Protein AF-A0A2G0ECA2-F1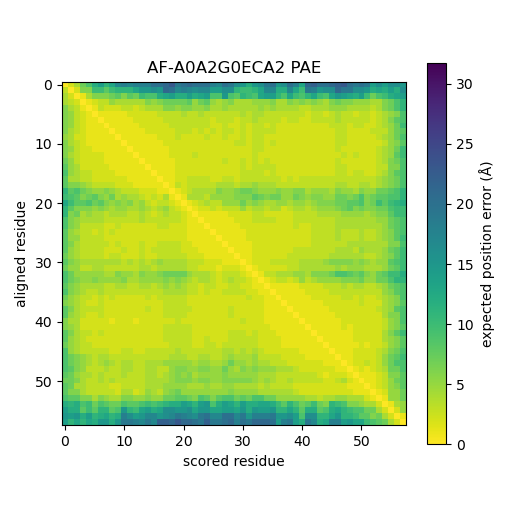 (afdb_monomer)

pLDDT: mean 86.29, std 10.85, range [45.16, 93.44]

Nearest PDB structures (foldseek):
  7svw-assembly1_B  TM=7.098E-01  e=1.085E+00  [Scytonema hofmanni] UTEX 2349
  2jn6-assembly1_A  TM=7.826E-01  e=2.144E+00  Corynebacterium glutamicum

Radius of gyration: 10.63 Å; Cα contacts (8 Å, |Δi|>4): 51; chains: 1; bounding box: 23×17×33 Å

Sequence (58 aa):
MAKYTFELKLKIVHDYLDGKGGSDYLAKKYSIKAPSQVKRWINAYQEFGEEGLVRKRQ

Solvent-accessible surface area (backbone atoms only — not comparable to full-atom values): 3445 Å² total; per-residue (Å²): 129,76,95,65,53,58,68,60,54,50,52,54,39,50,42,42,74,72,63,76,44,56,45,59,54,50,14,62,76,68,69,43,93,45,35,69,56,44,46,50,44,42,51,28,32,75,76,51,38,74,63,44,56,51,80,83,81,129

Secondary structure (DSSP, 8-state):
--SS-HHHHHHHHHHHHTTS--HHHHHHHTT-S-HHHHHHHHHHHHHHGGGGGS----

Organism: Enterococcus faecium (NCBI:txid1352)

Foldseek 3Di:
DPPADLVRLVVLLVCVVVVVDALVVSCVVSVPPDSVVNVQSNVLCVVPNSVSSDDDDD

Structure (mmCIF, N/CA/C/O backbone):
data_AF-A0A2G0ECA2-F1
#
_entry.id   AF-A0A2G0ECA2-F1
#
loop_
_atom_site.group_PDB
_atom_site.id
_atom_site.type_symbol
_atom_site.label_atom_id
_atom_site.label_alt_id
_atom_site.label_comp_id
_atom_site.label_asym_id
_atom_site.label_entity_id
_atom_site.label_seq_id
_atom_site.pdbx_PDB_ins_code
_atom_site.Cartn_x
_atom_site.Cartn_y
_atom_site.Cartn_z
_atom_site.occupancy
_atom_site.B_iso_or_equiv
_atom_site.auth_seq_id
_atom_site.auth_comp_id
_atom_site.auth_asym_id
_atom_site.auth_atom_id
_atom_site.pdbx_PDB_model_num
ATOM 1 N N . MET A 1 1 ? 10.719 -4.667 17.779 1.00 50.00 1 MET A N 1
ATOM 2 C CA . MET A 1 1 ? 10.708 -3.733 16.630 1.00 50.00 1 MET A CA 1
ATOM 3 C C . MET A 1 1 ? 9.640 -4.129 15.620 1.00 50.00 1 MET A C 1
ATOM 5 O O . MET A 1 1 ? 9.542 -5.306 15.287 1.00 50.00 1 MET A O 1
ATOM 9 N N . ALA A 1 2 ? 8.835 -3.187 15.121 1.00 60.66 2 ALA A N 1
ATOM 10 C CA . ALA A 1 2 ? 8.116 -3.425 13.872 1.00 60.66 2 ALA A CA 1
ATOM 11 C C . ALA A 1 2 ? 9.162 -3.485 12.751 1.00 60.66 2 ALA A C 1
ATOM 13 O O . ALA A 1 2 ? 9.955 -2.564 12.609 1.00 60.66 2 ALA A O 1
ATOM 14 N N . LYS A 1 3 ? 9.201 -4.587 11.998 1.00 71.19 3 LYS A N 1
ATOM 15 C CA . LYS A 1 3 ? 10.177 -4.792 10.915 1.00 71.19 3 LYS A CA 1
ATOM 16 C C . LYS A 1 3 ? 10.023 -3.779 9.770 1.00 71.19 3 LYS A C 1
ATOM 18 O O . LYS A 1 3 ? 10.959 -3.5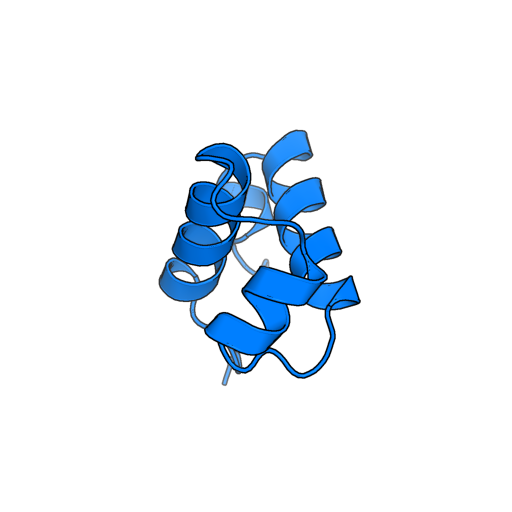60 9.014 1.00 71.19 3 LYS A O 1
ATOM 23 N N . TYR A 1 4 ? 8.838 -3.185 9.663 1.00 81.25 4 TYR A N 1
ATOM 24 C CA . TYR A 1 4 ? 8.461 -2.216 8.645 1.00 81.25 4 TYR A CA 1
ATOM 25 C C . TYR A 1 4 ? 7.793 -1.029 9.341 1.00 81.25 4 TYR A C 1
ATOM 27 O O . TYR A 1 4 ? 6.851 -1.226 10.119 1.00 81.25 4 TYR A O 1
ATOM 35 N N . THR A 1 5 ? 8.311 0.174 9.098 1.00 86.50 5 THR A N 1
ATOM 36 C CA . THR A 1 5 ? 7.776 1.432 9.633 1.00 86.50 5 THR A CA 1
ATOM 37 C C . THR A 1 5 ? 6.449 1.781 8.964 1.00 86.50 5 THR A C 1
ATOM 39 O O . THR A 1 5 ? 6.138 1.280 7.883 1.00 86.50 5 THR A O 1
ATOM 42 N N . PHE A 1 6 ? 5.646 2.622 9.618 1.00 88.19 6 PHE A N 1
ATOM 43 C CA . PHE A 1 6 ? 4.386 3.113 9.057 1.00 88.19 6 PHE A CA 1
ATOM 44 C C . PHE A 1 6 ? 4.607 3.813 7.710 1.00 88.19 6 PHE A C 1
ATOM 46 O O . PHE A 1 6 ? 3.969 3.450 6.727 1.00 88.19 6 PHE A O 1
ATOM 53 N N . GLU A 1 7 ? 5.594 4.707 7.642 1.00 89.38 7 GLU A N 1
ATOM 54 C CA . GLU A 1 7 ? 5.961 5.440 6.425 1.00 89.38 7 GLU A CA 1
ATOM 55 C C . GLU A 1 7 ? 6.287 4.511 5.252 1.00 89.38 7 GLU A C 1
ATOM 57 O O . GLU A 1 7 ? 5.857 4.755 4.127 1.00 89.38 7 GLU A O 1
ATOM 62 N N . LEU A 1 8 ? 6.998 3.404 5.504 1.00 90.12 8 LEU A N 1
ATOM 63 C CA . LEU A 1 8 ? 7.307 2.431 4.459 1.00 90.12 8 LEU A CA 1
ATOM 64 C C . LEU A 1 8 ? 6.036 1.761 3.926 1.00 90.12 8 LEU A C 1
ATOM 66 O O . LEU A 1 8 ? 5.894 1.598 2.716 1.00 90.12 8 LEU A O 1
ATOM 70 N N . LYS A 1 9 ? 5.109 1.378 4.811 1.00 90.31 9 LYS A N 1
ATOM 71 C CA . LYS A 1 9 ? 3.828 0.791 4.392 1.00 90.31 9 LYS A CA 1
ATOM 72 C C . LYS A 1 9 ? 3.004 1.791 3.592 1.00 90.31 9 LYS A C 1
ATOM 74 O O . LYS A 1 9 ? 2.478 1.422 2.5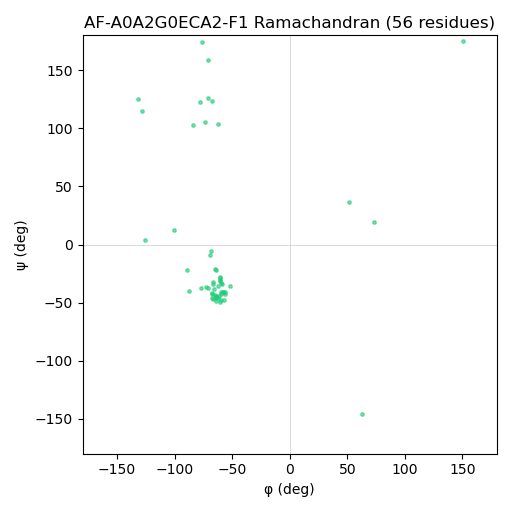48 1.00 90.31 9 LYS A O 1
ATOM 79 N N . LEU A 1 10 ? 2.928 3.036 4.065 1.00 92.19 10 LEU A N 1
ATOM 80 C CA . LEU A 1 10 ? 2.191 4.111 3.410 1.00 92.19 10 LEU A CA 1
ATOM 81 C C . LEU A 1 10 ? 2.747 4.347 2.004 1.00 92.19 10 LEU A C 1
ATOM 83 O O . LEU A 1 10 ? 2.004 4.306 1.030 1.00 92.19 10 LEU A O 1
ATOM 87 N N . LYS A 1 11 ? 4.074 4.446 1.875 1.00 92.81 11 LYS A N 1
ATOM 88 C CA . LYS A 1 11 ? 4.749 4.591 0.582 1.00 92.81 11 LYS A CA 1
ATOM 89 C C . LYS A 1 11 ? 4.440 3.443 -0.384 1.00 92.81 11 LYS A C 1
ATOM 91 O O . LYS A 1 11 ? 4.216 3.685 -1.565 1.00 92.81 11 LYS A O 1
ATOM 96 N N . ILE A 1 12 ? 4.402 2.203 0.106 1.00 92.19 12 ILE A N 1
ATOM 97 C CA . ILE A 1 12 ? 4.055 1.029 -0.709 1.00 92.19 12 ILE A CA 1
ATOM 98 C C . ILE A 1 12 ? 2.610 1.110 -1.208 1.00 92.19 12 ILE A C 1
ATOM 100 O O . ILE A 1 12 ? 2.361 0.827 -2.376 1.00 92.19 12 ILE A O 1
ATOM 104 N N . VAL A 1 13 ? 1.665 1.490 -0.345 1.00 92.62 13 VAL A N 1
ATOM 105 C CA . VAL A 1 13 ? 0.258 1.614 -0.741 1.00 92.62 13 VAL A CA 1
ATOM 106 C C . VAL A 1 13 ? 0.060 2.763 -1.730 1.00 92.62 13 VAL A C 1
ATOM 108 O O . VAL A 1 13 ? -0.611 2.568 -2.736 1.00 92.62 13 VAL A O 1
ATOM 111 N N . HIS A 1 14 ? 0.698 3.915 -1.523 1.00 93.00 14 HIS A N 1
ATOM 112 C CA . HIS A 1 14 ? 0.651 5.013 -2.494 1.00 93.00 14 HIS A CA 1
ATOM 113 C C . HIS A 1 14 ? 1.243 4.616 -3.847 1.00 93.00 14 HIS A C 1
ATOM 115 O O . HIS A 1 14 ? 0.622 4.859 -4.871 1.00 93.00 14 HIS A O 1
ATOM 121 N N . ASP A 1 15 ? 2.390 3.930 -3.872 1.00 93.44 15 ASP A N 1
ATOM 122 C CA . ASP A 1 15 ? 2.958 3.430 -5.127 1.00 93.44 15 ASP A CA 1
ATOM 123 C C . ASP A 1 15 ? 2.007 2.453 -5.852 1.00 93.44 15 ASP A C 1
ATOM 125 O O . ASP A 1 15 ? 1.991 2.416 -7.084 1.00 93.44 15 ASP A O 1
ATOM 129 N N . TYR A 1 16 ? 1.222 1.666 -5.106 1.00 92.12 16 TYR A N 1
ATOM 130 C CA . TYR A 1 16 ? 0.179 0.807 -5.673 1.00 92.12 16 TYR A CA 1
ATOM 131 C C . TYR A 1 16 ? -0.968 1.625 -6.277 1.00 92.12 16 TYR A C 1
ATOM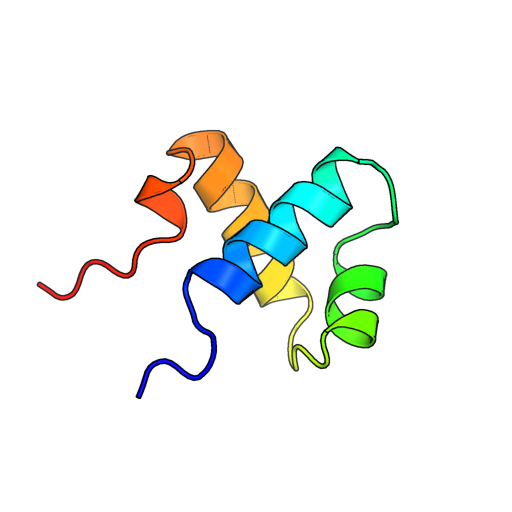 133 O O . TYR A 1 16 ? -1.391 1.343 -7.396 1.00 92.12 16 TYR A O 1
ATOM 141 N N . LEU A 1 17 ? -1.445 2.648 -5.560 1.00 89.38 17 LEU A N 1
ATOM 142 C CA . LEU A 1 17 ? -2.521 3.537 -6.009 1.00 89.38 17 LEU A CA 1
ATOM 143 C C . LEU A 1 17 ? -2.112 4.396 -7.215 1.00 89.38 17 LEU A C 1
ATOM 145 O O . LEU A 1 17 ? -2.924 4.606 -8.108 1.00 89.38 17 LEU A O 1
ATOM 149 N N . ASP A 1 18 ? -0.842 4.799 -7.290 1.00 92.69 18 ASP A N 1
ATOM 150 C CA . ASP A 1 18 ? -0.246 5.490 -8.442 1.00 92.69 18 ASP A CA 1
ATOM 151 C C . ASP A 1 18 ? -0.126 4.585 -9.686 1.00 92.69 18 ASP A C 1
ATOM 153 O O . ASP A 1 18 ? 0.327 5.028 -10.741 1.00 92.69 18 ASP A O 1
ATOM 157 N N . GLY A 1 19 ? -0.453 3.292 -9.574 1.00 90.19 19 GLY A N 1
ATOM 158 C CA . GLY A 1 19 ? -0.356 2.341 -10.679 1.00 90.19 19 GLY A CA 1
ATOM 159 C C . GLY A 1 19 ? 1.079 1.938 -11.030 1.00 90.19 19 GLY A C 1
ATOM 160 O O . GLY A 1 19 ? 1.317 1.404 -12.112 1.00 90.19 19 GLY A O 1
ATOM 161 N N . LYS A 1 20 ? 2.055 2.134 -10.128 1.00 87.56 20 LYS A N 1
ATOM 162 C CA . LYS A 1 20 ? 3.473 1.789 -10.378 1.00 87.56 20 LYS A CA 1
ATOM 163 C C . LYS A 1 20 ? 3.727 0.279 -10.452 1.00 87.56 20 LYS A C 1
ATOM 165 O O . LYS A 1 20 ? 4.834 -0.135 -10.789 1.00 87.56 20 LYS A O 1
ATOM 170 N N . GLY A 1 21 ? 2.734 -0.544 -10.115 1.00 87.75 21 GLY A N 1
ATOM 171 C CA . GLY A 1 21 ? 2.758 -1.996 -10.273 1.00 87.75 21 GLY A CA 1
ATOM 172 C C . GLY A 1 21 ? 1.914 -2.729 -9.229 1.00 87.75 21 GLY A C 1
ATOM 173 O O . GLY A 1 21 ? 1.385 -2.135 -8.294 1.00 87.75 21 GLY A O 1
ATOM 174 N N . GLY A 1 22 ? 1.806 -4.051 -9.379 1.00 89.12 22 GLY A N 1
ATOM 175 C CA . GLY A 1 22 ? 1.071 -4.908 -8.443 1.00 89.12 22 GLY A CA 1
ATOM 176 C C . GLY A 1 22 ? 1.810 -5.178 -7.125 1.00 89.12 22 GLY A C 1
ATOM 177 O O . GLY A 1 22 ? 2.990 -4.856 -6.966 1.00 89.12 22 GLY A O 1
ATOM 178 N N . SER A 1 23 ? 1.136 -5.860 -6.192 1.00 88.94 23 SER A N 1
ATOM 179 C CA . SER A 1 23 ? 1.690 -6.229 -4.875 1.00 88.94 23 SER A CA 1
ATOM 180 C C . SER A 1 23 ? 3.039 -6.944 -4.951 1.00 88.94 23 SER A C 1
ATOM 182 O O . SER A 1 23 ? 3.898 -6.733 -4.100 1.00 88.94 23 SER A O 1
ATOM 184 N N . ASP A 1 24 ? 3.237 -7.775 -5.973 1.00 90.25 24 ASP A N 1
ATOM 185 C CA . ASP A 1 24 ? 4.436 -8.599 -6.134 1.00 90.25 24 ASP A CA 1
ATOM 186 C C . ASP A 1 24 ? 5.621 -7.770 -6.632 1.00 90.25 24 ASP A C 1
ATOM 188 O O . ASP A 1 24 ? 6.753 -7.954 -6.180 1.00 90.25 24 ASP A O 1
ATOM 192 N N . TYR A 1 25 ? 5.350 -6.809 -7.519 1.00 92.81 25 TYR A N 1
ATOM 193 C CA . TYR A 1 25 ? 6.339 -5.840 -7.976 1.00 92.81 25 TYR A CA 1
ATOM 194 C C . TYR A 1 25 ? 6.795 -4.953 -6.816 1.00 92.81 25 TYR A C 1
ATOM 196 O O . TYR A 1 25 ? 7.992 -4.819 -6.565 1.00 92.81 25 TYR A O 1
ATOM 204 N N . LEU A 1 26 ? 5.843 -4.416 -6.051 1.00 92.12 26 LEU A N 1
ATOM 205 C CA . LEU A 1 26 ? 6.140 -3.567 -4.901 1.00 92.12 26 LEU A CA 1
ATOM 206 C C . LEU A 1 26 ? 6.856 -4.341 -3.794 1.00 92.12 26 LEU A C 1
ATOM 208 O O . LEU A 1 26 ? 7.803 -3.829 -3.203 1.00 92.12 26 LEU A O 1
ATOM 212 N N . ALA A 1 27 ? 6.480 -5.598 -3.553 1.00 91.62 27 ALA A N 1
ATOM 213 C CA . ALA A 1 27 ? 7.180 -6.438 -2.593 1.00 91.62 27 ALA A CA 1
ATOM 214 C C . ALA A 1 27 ? 8.654 -6.631 -2.970 1.00 91.62 27 ALA A C 1
ATOM 216 O O . ALA A 1 27 ? 9.518 -6.498 -2.108 1.00 91.62 27 ALA A O 1
ATOM 217 N N . LYS A 1 28 ? 8.960 -6.862 -4.253 1.00 91.69 28 LYS A N 1
ATOM 218 C CA . LYS A 1 28 ? 10.348 -6.941 -4.733 1.00 91.69 28 LYS A CA 1
ATOM 219 C C . LYS A 1 28 ? 11.069 -5.595 -4.634 1.00 91.69 28 LYS A C 1
ATOM 221 O O . LYS A 1 28 ? 12.174 -5.549 -4.105 1.00 91.69 28 LYS A O 1
ATOM 226 N N . LYS A 1 29 ? 10.434 -4.503 -5.077 1.00 91.38 29 LYS A N 1
ATOM 227 C CA . LYS A 1 29 ? 10.997 -3.139 -5.058 1.00 91.38 29 LYS A CA 1
ATOM 228 C C . LYS A 1 29 ? 11.392 -2.686 -3.650 1.00 91.38 29 LYS A C 1
ATOM 230 O O . LYS A 1 29 ? 12.434 -2.067 -3.470 1.00 91.38 29 LYS A O 1
ATOM 235 N N . TYR A 1 30 ? 10.566 -3.011 -2.659 1.00 89.62 30 TYR A N 1
ATOM 236 C CA . TYR A 1 30 ? 10.760 -2.617 -1.263 1.00 89.62 30 TYR A CA 1
ATOM 237 C C . TYR A 1 30 ? 11.348 -3.735 -0.385 1.00 89.62 30 TYR A C 1
ATOM 239 O O . TYR A 1 30 ? 11.344 -3.619 0.841 1.00 89.62 30 TYR A O 1
ATOM 247 N N . SER A 1 31 ? 11.849 -4.824 -0.982 1.00 89.00 31 SER A N 1
ATOM 248 C CA . SER A 1 31 ? 12.423 -5.978 -0.269 1.00 89.00 31 SER A CA 1
ATOM 249 C C . SER A 1 31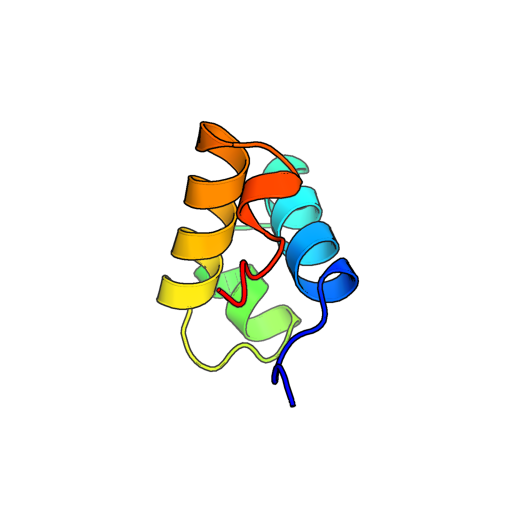 ? 11.506 -6.547 0.831 1.00 89.00 31 SER A C 1
ATOM 251 O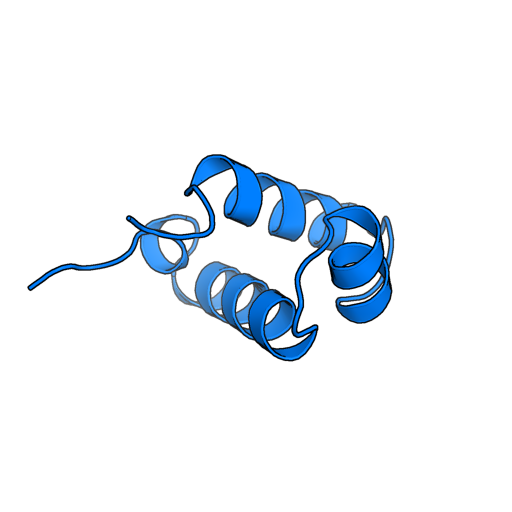 O . SER A 1 31 ? 11.945 -6.991 1.900 1.00 89.00 31 SER A O 1
ATOM 253 N N . ILE A 1 32 ? 10.195 -6.541 0.580 1.00 89.56 32 ILE A N 1
ATOM 254 C CA . ILE A 1 32 ? 9.201 -7.194 1.426 1.00 89.56 32 ILE A CA 1
ATOM 255 C C . ILE A 1 32 ? 9.239 -8.690 1.135 1.00 89.56 32 ILE A C 1
ATOM 257 O O . ILE A 1 32 ? 9.011 -9.132 0.013 1.00 89.56 32 ILE A O 1
ATOM 261 N N . LYS A 1 33 ? 9.487 -9.487 2.179 1.00 84.88 33 LYS A N 1
ATOM 262 C CA . LYS A 1 33 ? 9.630 -10.944 2.044 1.00 84.88 33 L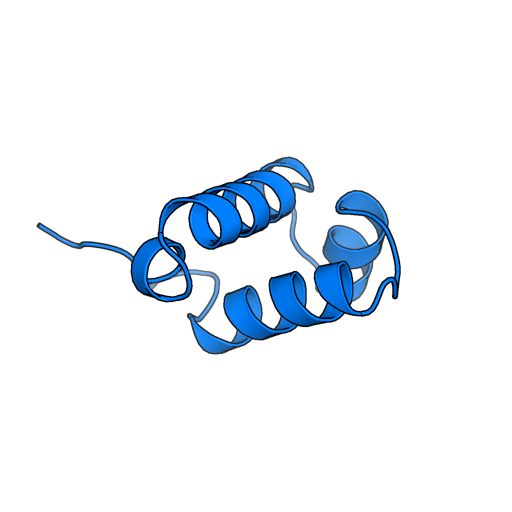YS A CA 1
ATOM 263 C C . LYS A 1 33 ? 8.380 -11.631 1.488 1.00 84.88 33 LYS A C 1
ATOM 265 O O . LYS A 1 33 ? 8.498 -12.677 0.864 1.00 84.88 33 LYS A O 1
ATOM 270 N N . ALA A 1 34 ? 7.200 -11.080 1.758 1.00 87.69 34 ALA A N 1
ATOM 271 C CA . ALA A 1 34 ? 5.928 -11.690 1.406 1.00 87.69 34 ALA A CA 1
ATOM 272 C C . ALA A 1 34 ? 5.044 -10.694 0.640 1.00 87.69 34 ALA A C 1
ATOM 274 O O . ALA A 1 34 ? 4.577 -9.719 1.234 1.00 87.69 34 ALA A O 1
ATOM 275 N N . PRO A 1 35 ? 4.731 -10.945 -0.641 1.00 89.06 35 PRO A N 1
ATOM 276 C CA . PRO A 1 35 ? 3.778 -10.121 -1.383 1.00 89.06 35 PRO A CA 1
ATOM 277 C C . PRO A 1 35 ? 2.373 -10.100 -0.770 1.00 89.06 35 PRO A C 1
ATOM 279 O O . PRO A 1 35 ? 1.668 -9.095 -0.835 1.00 89.06 35 PRO A O 1
ATOM 282 N N . SER A 1 36 ? 1.987 -11.175 -0.077 1.00 90.94 36 SER A N 1
ATOM 283 C CA . SER A 1 36 ? 0.750 -11.233 0.711 1.00 90.94 36 SER A CA 1
ATOM 284 C C . SER A 1 36 ? 0.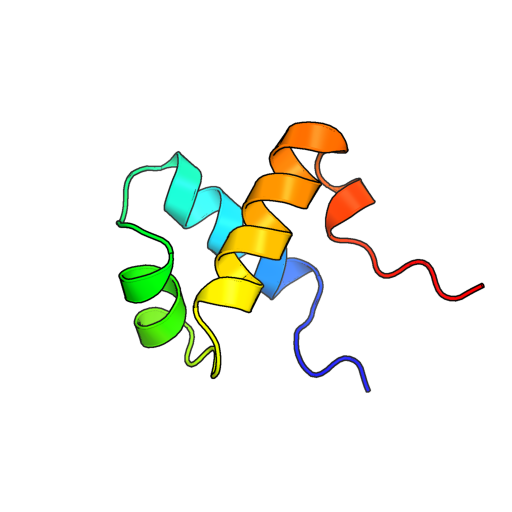703 -10.184 1.829 1.00 90.94 36 SER A C 1
ATOM 286 O O . SER A 1 36 ? -0.375 -9.715 2.190 1.00 90.94 36 SER A O 1
ATOM 288 N N . GLN A 1 37 ? 1.858 -9.766 2.355 1.00 90.19 37 GLN A N 1
ATOM 289 C CA . GLN A 1 37 ? 1.943 -8.710 3.358 1.00 90.19 37 GLN A CA 1
ATOM 290 C C . GLN A 1 37 ? 1.662 -7.331 2.752 1.00 90.19 37 GLN A C 1
ATOM 292 O O . GLN A 1 37 ? 0.980 -6.528 3.382 1.00 90.19 37 GLN A O 1
ATOM 297 N N . VAL A 1 38 ? 2.106 -7.095 1.513 1.00 91.69 38 VAL A N 1
ATOM 298 C CA . VAL A 1 38 ? 1.760 -5.887 0.751 1.00 91.69 38 VAL A CA 1
ATOM 299 C C . VAL A 1 38 ? 0.261 -5.848 0.463 1.00 91.69 38 VAL A C 1
ATOM 301 O O . VAL A 1 38 ? -0.375 -4.836 0.739 1.00 91.69 38 VAL A O 1
ATOM 304 N N . LYS A 1 39 ? -0.333 -6.966 0.016 1.00 91.56 39 LYS A N 1
ATOM 305 C CA . LYS A 1 39 ? -1.794 -7.060 -0.177 1.00 91.56 39 LYS A CA 1
ATOM 306 C C . LYS A 1 39 ? -2.566 -6.741 1.102 1.00 91.56 39 LYS A C 1
ATOM 308 O O . LYS A 1 39 ? -3.533 -5.997 1.056 1.00 91.56 39 LYS A O 1
ATOM 313 N N . ARG A 1 40 ? -2.115 -7.248 2.255 1.00 91.69 40 ARG A N 1
ATOM 314 C CA . ARG A 1 40 ? -2.732 -6.924 3.551 1.00 91.69 40 ARG A CA 1
ATOM 315 C C . ARG A 1 40 ? -2.696 -5.431 3.866 1.00 91.69 40 ARG A C 1
ATOM 317 O O . ARG A 1 40 ? -3.679 -4.921 4.381 1.00 91.69 40 ARG A O 1
ATOM 324 N N . TRP A 1 41 ? -1.592 -4.743 3.579 1.00 92.56 41 TRP A N 1
ATOM 325 C CA . TRP A 1 41 ? -1.501 -3.295 3.788 1.00 92.56 41 TRP A CA 1
ATOM 326 C C . TRP A 1 41 ? -2.418 -2.520 2.849 1.00 92.56 41 TRP A C 1
ATOM 328 O O . TRP A 1 41 ? -3.104 -1.618 3.307 1.00 92.56 41 TRP A O 1
ATOM 338 N N . ILE A 1 42 ? -2.480 -2.911 1.576 1.00 91.75 42 ILE A N 1
ATOM 339 C CA . ILE A 1 42 ? -3.395 -2.306 0.602 1.00 91.75 42 ILE A CA 1
ATOM 340 C C . ILE A 1 42 ? -4.846 -2.487 1.056 1.00 91.75 42 ILE A C 1
ATOM 342 O O . ILE A 1 42 ? -5.574 -1.506 1.136 1.00 91.75 42 ILE A O 1
ATOM 346 N N . ASN A 1 43 ? -5.246 -3.707 1.423 1.00 92.31 43 ASN A N 1
ATOM 347 C CA . ASN A 1 43 ? -6.608 -3.982 1.884 1.00 92.31 43 ASN A CA 1
ATOM 348 C C . ASN A 1 43 ? -6.938 -3.201 3.162 1.00 92.31 43 ASN A C 1
ATOM 350 O O . ASN A 1 43 ? -7.982 -2.567 3.238 1.00 92.31 43 ASN A O 1
ATOM 354 N N . ALA A 1 44 ? -6.028 -3.191 4.143 1.00 92.19 44 ALA A N 1
ATOM 355 C CA . ALA A 1 44 ? -6.228 -2.436 5.376 1.00 92.19 44 ALA A CA 1
ATOM 356 C C . ALA A 1 44 ? -6.348 -0.927 5.115 1.00 92.19 44 ALA A C 1
ATOM 358 O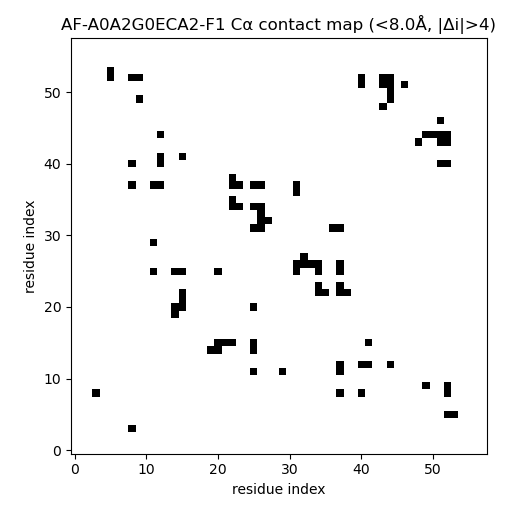 O . ALA A 1 44 ? -7.131 -0.259 5.779 1.00 92.19 44 ALA A O 1
ATOM 359 N N . TYR A 1 45 ? -5.609 -0.400 4.135 1.00 92.69 45 TYR A N 1
ATOM 360 C CA . TYR A 1 45 ? -5.731 0.992 3.717 1.00 92.69 45 TYR A CA 1
ATOM 361 C C . TYR A 1 45 ? -7.037 1.274 2.968 1.00 92.69 45 TYR A C 1
ATOM 363 O O . TYR A 1 45 ? -7.639 2.321 3.163 1.00 92.69 45 TYR A O 1
ATOM 371 N N . GLN A 1 46 ? -7.514 0.350 2.135 1.00 89.56 46 GLN A N 1
ATOM 372 C CA . GLN A 1 46 ? -8.809 0.498 1.465 1.00 89.56 46 GLN A CA 1
ATOM 373 C C . GLN A 1 46 ? -9.988 0.464 2.446 1.00 89.56 46 GLN A C 1
ATOM 375 O O . GLN A 1 46 ? -10.987 1.135 2.211 1.00 89.56 46 GLN A O 1
ATOM 380 N N . GLU A 1 47 ? -9.874 -0.298 3.534 1.00 92.31 47 GLU A N 1
ATOM 381 C CA . GLU A 1 47 ? -10.943 -0.464 4.524 1.00 92.31 47 GLU A CA 1
ATOM 382 C C . GLU A 1 47 ? -10.916 0.614 5.621 1.00 92.31 47 GLU A C 1
ATOM 384 O O . GLU A 1 47 ? -11.965 1.119 6.012 1.00 92.31 47 GLU A O 1
ATOM 389 N N . PHE A 1 48 ? -9.727 1.000 6.095 1.00 90.12 48 PHE A N 1
ATOM 390 C CA . PHE A 1 48 ? -9.554 1.889 7.255 1.00 90.12 48 PHE A CA 1
ATOM 391 C C . PHE A 1 48 ? -8.679 3.123 6.976 1.00 90.12 48 PHE A C 1
ATOM 393 O O . PHE A 1 48 ? -8.356 3.873 7.897 1.00 90.12 48 PHE A O 1
ATOM 400 N N . GLY A 1 49 ? -8.233 3.334 5.737 1.00 89.69 49 GLY A N 1
ATOM 401 C CA . GLY A 1 49 ? -7.284 4.395 5.403 1.00 89.69 49 GLY A CA 1
ATOM 402 C C . GLY A 1 49 ? -5.933 4.215 6.100 1.00 89.69 49 GLY A C 1
ATOM 403 O O . GLY A 1 49 ? -5.450 3.105 6.341 1.00 89.69 49 GLY A O 1
ATOM 404 N N . GLU A 1 50 ? -5.301 5.328 6.457 1.00 88.88 50 GLU A N 1
ATOM 405 C CA . GLU A 1 50 ? -4.006 5.325 7.141 1.00 88.88 50 GLU A CA 1
ATOM 406 C C . GLU A 1 50 ? -4.037 4.568 8.476 1.00 88.88 50 GLU A C 1
ATOM 408 O O . GLU A 1 50 ? -3.078 3.868 8.812 1.00 88.88 50 GLU A O 1
ATOM 413 N N . GLU A 1 51 ? -5.156 4.604 9.204 1.00 86.56 51 GLU A N 1
ATOM 414 C CA . GLU A 1 51 ? -5.299 3.895 10.479 1.00 86.56 51 GLU A CA 1
ATOM 415 C C . GLU A 1 51 ? -5.124 2.378 10.334 1.00 86.56 51 GLU A C 1
ATOM 417 O O . GLU A 1 51 ? -4.555 1.735 11.219 1.00 86.56 51 GLU A O 1
ATOM 422 N N . GLY A 1 52 ? -5.507 1.805 9.187 1.00 87.44 52 GLY A N 1
ATOM 423 C CA . GLY A 1 52 ? -5.313 0.384 8.884 1.00 87.44 52 GLY A CA 1
ATOM 424 C C . GLY A 1 52 ? -3.840 -0.030 8.771 1.00 87.44 52 GLY A C 1
ATOM 425 O O . GLY A 1 52 ? -3.491 -1.203 8.939 1.00 87.44 52 GLY A O 1
ATOM 426 N N . LEU A 1 53 ? -2.939 0.924 8.519 1.00 87.94 53 LEU A N 1
ATOM 427 C CA . LEU A 1 53 ? -1.495 0.687 8.449 1.00 87.94 53 LEU A CA 1
ATOM 428 C C . LEU A 1 53 ? -0.806 0.839 9.811 1.00 87.94 53 LEU A C 1
ATOM 430 O O . LEU A 1 53 ? 0.282 0.265 10.025 1.00 87.94 53 LEU A O 1
ATOM 434 N N . VAL A 1 54 ? -1.434 1.576 10.732 1.00 83.06 54 VAL A N 1
ATOM 435 C CA . VAL A 1 54 ? -0.969 1.758 12.106 1.00 83.06 54 VAL A CA 1
ATOM 436 C C . VAL A 1 54 ? -1.167 0.453 12.870 1.00 83.06 54 VAL A C 1
ATOM 438 O O . VAL A 1 54 ? -2.238 -0.144 12.924 1.00 83.06 54 VAL A O 1
ATOM 441 N N . ARG A 1 55 ? -0.090 -0.047 13.479 1.00 68.19 55 ARG A N 1
ATOM 442 C CA . ARG A 1 55 ? -0.173 -1.247 14.311 1.00 68.19 55 ARG A CA 1
ATOM 443 C C . ARG A 1 55 ? -0.862 -0.864 15.620 1.00 68.19 55 ARG A C 1
ATOM 445 O O . ARG A 1 55 ? -0.203 -0.281 16.476 1.00 68.19 55 ARG A O 1
ATOM 452 N N . LYS A 1 56 ? -2.129 -1.244 15.813 1.00 60.78 56 LYS A N 1
ATOM 453 C CA . LYS A 1 56 ? -2.724 -1.258 17.156 1.00 60.78 56 LYS A CA 1
ATOM 454 C C . LYS A 1 56 ? -1.948 -2.264 18.012 1.00 60.78 56 LYS A C 1
ATOM 456 O O . LYS A 1 56 ? -2.046 -3.473 17.822 1.00 60.78 56 LYS A O 1
ATOM 461 N N . ARG A 1 57 ? -1.089 -1.760 18.897 1.00 56.31 57 ARG A N 1
ATOM 462 C CA . ARG A 1 57 ? -0.684 -2.480 20.105 1.00 56.31 57 ARG A CA 1
ATOM 463 C C . ARG A 1 57 ? -1.777 -2.182 21.127 1.00 56.31 57 ARG A C 1
ATOM 465 O O . ARG A 1 57 ? -1.827 -1.059 21.614 1.00 56.31 57 ARG A O 1
ATOM 472 N N . GLN A 1 58 ? -2.674 -3.137 21.346 1.00 45.16 58 GLN A N 1
ATOM 473 C CA . GLN A 1 58 ? -3.367 -3.247 22.628 1.00 45.16 58 GLN A CA 1
ATOM 474 C C . GLN A 1 58 ? -2.505 -4.098 23.556 1.00 45.16 58 GLN A C 1
ATOM 476 O O . GLN A 1 58 ? -1.771 -4.967 23.019 1.00 45.16 58 GLN A O 1
#

Mean predicted aligned error: 4.47 Å

InterPro domains:
  IPR010921 Trp repressor/replication initiator [SSF48295] (3-57)
  IPR036388 Winged helix-like DNA-binding domain superfamily [G3DSA:1.10.10.10] (1-58)
  IPR055247 Insertion element IS150 protein InsJ-like, helix-turn-helix domain [PF13518] (9-57)